Protein AF-A0A385FUT9-F1 (afdb_monomer_lite)

Sequence (157 aa):
MGGILAILGVVILPITSGDTAFRSARLIVADFLKMTQKPLVKRLLIAIPMFILGFIISKAEFGVIWRYFGWANQTTAVIMLWAAAAYLIKEGKLHWICTIPAIFMTAVVITYLANAPIGFGLAMNVSTIIGLVSTALITLAFLVKFRPSQLREAKES

Secondary structure (DSSP, 8-state):
-HHHHHHIIIIIHHHHHHHHHHHHHHHHHHHHTT----SHHHHHHHHHHHHHHHHHHHTS-HHHHHHHHHHHHHHHHHHHHHHHHHHHHHTTS-THHHHHHHHHHHHHHHHHHHHSTTTT---HHHHHHHHHHHHHHHHHHHHHHT-HHHHHHHHH-

pLDDT: mean 85.0, std 10.38, range [48.56, 96.75]

Structure (mmCIF, N/CA/C/O backbone):
data_AF-A0A385FUT9-F1
#
_entry.id   AF-A0A385FUT9-F1
#
loop_
_atom_site.group_PDB
_atom_site.id
_atom_site.type_symbol
_atom_site.label_atom_id
_atom_site.label_alt_id
_atom_site.label_comp_id
_atom_site.label_asym_id
_atom_site.label_entity_id
_atom_site.label_seq_id
_atom_site.pdbx_PDB_ins_code
_atom_site.Cartn_x
_atom_site.Cartn_y
_atom_site.Cartn_z
_atom_site.occupancy
_atom_site.B_iso_or_equiv
_atom_site.auth_seq_id
_atom_site.auth_comp_id
_atom_site.auth_asym_id
_atom_site.auth_atom_id
_atom_site.pdbx_PDB_model_num
ATOM 1 N N . MET A 1 1 ? 20.843 30.580 -14.492 1.00 55.91 1 MET A N 1
ATOM 2 C CA . MET A 1 1 ? 20.681 29.992 -13.141 1.00 55.91 1 MET A CA 1
ATOM 3 C C . MET A 1 1 ? 19.679 28.830 -13.067 1.00 55.91 1 MET A C 1
ATOM 5 O O . MET A 1 1 ? 19.919 27.926 -12.284 1.00 55.91 1 MET A O 1
ATOM 9 N N . GLY A 1 2 ? 18.611 28.770 -13.879 1.00 68.12 2 GLY A N 1
ATOM 10 C CA . GLY A 1 2 ? 17.659 27.637 -13.846 1.00 68.12 2 GLY A CA 1
ATOM 11 C C . GLY A 1 2 ? 18.184 26.295 -14.393 1.00 68.12 2 GLY A C 1
ATOM 12 O O . GLY A 1 2 ? 17.792 25.243 -13.900 1.00 68.12 2 GLY A O 1
ATOM 13 N N . GLY A 1 3 ? 19.112 26.311 -15.360 1.00 71.69 3 GLY A N 1
ATOM 14 C CA . GLY A 1 3 ? 19.616 25.086 -16.006 1.00 71.69 3 GLY A CA 1
ATOM 15 C C . GLY A 1 3 ? 20.411 24.150 -15.086 1.00 71.69 3 GLY A C 1
ATOM 16 O O . GLY A 1 3 ? 20.261 22.939 -15.173 1.00 71.69 3 GLY A O 1
ATOM 17 N N . ILE A 1 4 ? 21.199 24.693 -14.153 1.00 76.81 4 ILE A N 1
ATOM 18 C CA . ILE A 1 4 ? 21.976 23.884 -13.196 1.00 76.81 4 ILE A CA 1
ATOM 19 C C . ILE A 1 4 ? 21.042 23.204 -12.185 1.00 76.81 4 ILE A C 1
ATOM 21 O O . ILE A 1 4 ? 21.178 22.012 -11.931 1.00 76.81 4 ILE A O 1
ATOM 25 N N . LEU A 1 5 ? 20.044 23.929 -11.664 1.00 77.69 5 LEU A N 1
ATOM 26 C CA . LEU A 1 5 ? 19.041 23.370 -10.750 1.00 77.69 5 LEU A CA 1
ATOM 27 C C . LEU A 1 5 ? 18.180 22.291 -11.429 1.00 77.69 5 LEU A C 1
ATOM 29 O O . LEU A 1 5 ? 17.873 21.278 -10.804 1.00 77.69 5 LEU A O 1
ATOM 33 N N . ALA A 1 6 ? 17.854 22.461 -12.715 1.00 77.19 6 ALA A N 1
ATOM 34 C CA . ALA A 1 6 ? 17.143 21.452 -13.497 1.00 77.19 6 ALA A CA 1
ATOM 35 C C . ALA A 1 6 ? 17.968 20.165 -13.680 1.00 77.19 6 ALA A C 1
ATOM 37 O O . ALA A 1 6 ? 17.434 19.074 -13.509 1.00 77.19 6 ALA A O 1
ATOM 38 N N . ILE A 1 7 ? 19.273 20.270 -13.954 1.00 77.06 7 ILE A N 1
ATOM 39 C CA . ILE A 1 7 ? 20.161 19.101 -14.086 1.00 77.06 7 ILE A CA 1
ATOM 40 C C . ILE A 1 7 ? 20.297 18.363 -12.747 1.00 77.06 7 ILE A C 1
ATOM 42 O O . ILE A 1 7 ? 20.171 17.139 -12.705 1.00 77.06 7 ILE A O 1
ATOM 46 N N . LEU A 1 8 ? 20.496 19.090 -11.643 1.00 76.75 8 LEU A N 1
ATOM 47 C CA . LEU A 1 8 ? 20.572 18.491 -10.306 1.00 76.75 8 LEU A CA 1
ATOM 48 C C . LEU A 1 8 ? 19.270 17.748 -9.950 1.00 76.75 8 LEU A C 1
ATOM 50 O O . LEU A 1 8 ? 19.316 16.606 -9.496 1.00 76.75 8 LEU A O 1
ATOM 54 N N . GLY A 1 9 ? 18.113 18.370 -10.199 1.00 73.38 9 GLY A N 1
ATOM 55 C CA . GLY A 1 9 ? 16.806 17.796 -9.872 1.00 73.38 9 GLY A CA 1
ATOM 56 C C . GLY A 1 9 ? 16.397 16.617 -10.758 1.00 73.38 9 GLY A C 1
ATOM 57 O O . GLY A 1 9 ? 15.840 15.645 -10.258 1.00 73.38 9 GLY A O 1
ATOM 58 N N . VAL A 1 10 ? 16.686 16.675 -12.060 1.00 79.12 10 VAL A N 1
ATOM 59 C CA . VAL A 1 10 ? 16.249 15.652 -13.027 1.00 79.12 10 VAL A CA 1
ATOM 60 C C . VAL A 1 10 ? 17.224 14.477 -13.111 1.00 79.12 10 VAL A C 1
ATOM 62 O O . VAL A 1 10 ? 16.791 13.360 -13.370 1.00 79.12 10 VAL A O 1
ATOM 65 N N . VAL A 1 11 ? 18.524 14.690 -12.881 1.00 78.69 11 VAL A N 1
ATOM 66 C CA . VAL A 1 11 ? 19.544 13.645 -13.080 1.00 78.69 11 VAL A CA 1
ATOM 67 C C . VAL A 1 11 ? 20.028 13.056 -11.760 1.00 78.69 11 VAL A C 1
ATOM 69 O O . VAL A 1 11 ? 20.035 11.839 -11.602 1.00 78.69 11 VAL A O 1
ATOM 72 N N . ILE A 1 12 ? 20.413 13.887 -10.787 1.00 82.00 12 ILE A N 1
ATOM 73 C CA . ILE A 1 12 ? 21.055 13.384 -9.560 1.00 82.00 12 ILE A CA 1
ATOM 74 C C .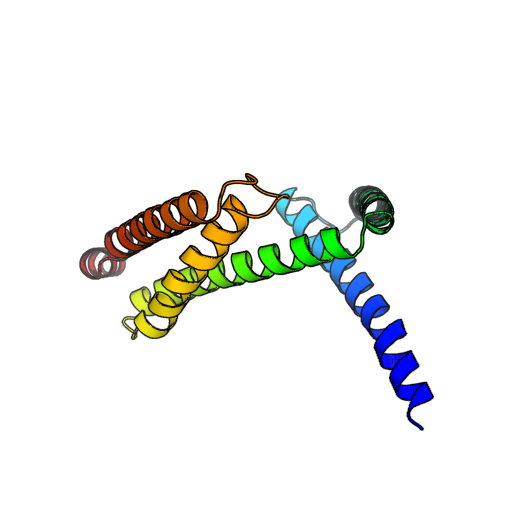 ILE A 1 12 ? 20.032 12.758 -8.614 1.00 82.00 12 ILE A C 1
ATOM 76 O O . ILE A 1 12 ? 20.267 11.673 -8.082 1.00 82.00 12 ILE A O 1
ATOM 80 N N . LEU A 1 13 ? 18.878 13.403 -8.428 1.00 84.06 13 LEU A N 1
ATOM 81 C CA . LEU A 1 13 ? 17.871 12.932 -7.478 1.00 84.06 13 LEU A CA 1
ATOM 82 C C . LEU A 1 13 ? 17.338 11.523 -7.813 1.00 84.06 13 LEU A C 1
ATOM 84 O O . LEU A 1 13 ? 17.257 10.703 -6.889 1.00 84.06 13 LEU A O 1
ATOM 88 N N . PRO A 1 14 ? 17.033 11.172 -9.082 1.00 81.50 14 PRO A N 1
ATOM 89 C CA . PRO A 1 14 ? 16.634 9.807 -9.417 1.00 81.50 14 PRO A CA 1
ATOM 90 C C . PRO A 1 14 ? 17.755 8.785 -9.228 1.00 81.50 14 PRO A C 1
ATOM 92 O O . PRO A 1 14 ? 17.472 7.666 -8.810 1.00 81.50 14 PRO A O 1
ATOM 95 N N . ILE A 1 15 ? 19.019 9.158 -9.466 1.00 84.88 15 ILE A N 1
ATOM 96 C CA . ILE A 1 15 ? 20.167 8.262 -9.254 1.00 84.88 15 ILE A CA 1
ATOM 97 C C . ILE A 1 15 ? 20.307 7.927 -7.765 1.00 84.88 15 ILE A C 1
ATOM 99 O O . ILE A 1 15 ? 20.358 6.754 -7.397 1.00 84.88 15 ILE A O 1
ATOM 103 N N . THR A 1 16 ? 20.307 8.935 -6.888 1.00 90.62 16 THR A N 1
ATOM 104 C CA . THR A 1 16 ? 20.434 8.722 -5.436 1.00 90.62 16 THR A CA 1
ATOM 105 C C . THR A 1 16 ? 19.223 7.991 -4.850 1.00 90.62 16 THR A C 1
ATOM 107 O O . THR A 1 16 ? 19.377 7.101 -4.009 1.00 90.62 16 THR A O 1
ATOM 110 N N . SER A 1 17 ? 18.014 8.319 -5.315 1.00 85.62 17 SER A N 1
ATOM 111 C CA . SER A 1 17 ? 16.789 7.616 -4.911 1.00 85.62 17 SER A CA 1
ATOM 112 C C . SER A 1 17 ? 16.797 6.165 -5.395 1.00 85.62 17 SER A C 1
ATOM 114 O O . SER A 1 17 ? 16.392 5.271 -4.655 1.00 85.62 17 SER A O 1
ATOM 116 N N . GLY A 1 18 ? 17.320 5.919 -6.600 1.00 84.50 18 GLY A N 1
ATOM 117 C CA . GLY A 1 18 ? 17.506 4.593 -7.177 1.00 84.50 18 GLY A CA 1
ATOM 118 C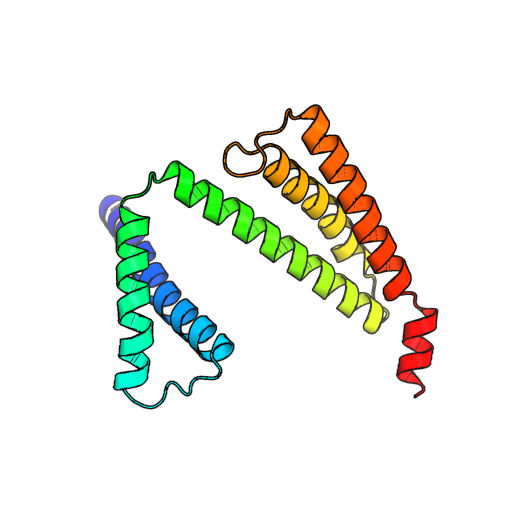 C . GLY A 1 18 ? 18.479 3.731 -6.374 1.00 84.50 18 GLY A C 1
ATOM 119 O O . GLY A 1 18 ? 18.115 2.623 -5.987 1.00 84.50 18 GLY A O 1
ATOM 120 N N . ASP A 1 19 ? 19.674 4.234 -6.046 1.00 86.62 19 ASP A N 1
ATOM 121 C CA . ASP A 1 19 ? 20.642 3.501 -5.207 1.00 86.62 19 ASP A CA 1
ATOM 122 C C . ASP A 1 19 ? 20.056 3.178 -3.823 1.00 86.62 19 ASP A C 1
ATOM 124 O O . ASP A 1 19 ? 20.129 2.043 -3.336 1.00 86.62 19 ASP A O 1
ATOM 128 N N . THR A 1 20 ? 19.350 4.150 -3.235 1.00 88.31 20 THR A N 1
ATOM 129 C CA . THR A 1 20 ? 18.629 3.953 -1.974 1.00 88.31 20 THR A CA 1
ATOM 130 C C . THR A 1 20 ? 17.557 2.867 -2.108 1.00 88.31 20 THR A C 1
ATOM 132 O O . THR A 1 20 ? 17.459 2.002 -1.236 1.00 88.31 20 THR A O 1
ATOM 135 N N . ALA A 1 21 ? 16.794 2.856 -3.205 1.00 86.50 21 ALA A N 1
ATOM 136 C CA . ALA A 1 21 ? 15.765 1.857 -3.470 1.00 86.50 21 ALA A CA 1
ATOM 137 C C . ALA A 1 21 ? 16.355 0.451 -3.661 1.00 86.50 21 ALA A C 1
ATOM 139 O O . ALA A 1 21 ? 15.874 -0.492 -3.033 1.00 86.50 21 ALA A O 1
ATOM 140 N N . PHE A 1 22 ? 17.433 0.295 -4.438 1.00 87.12 22 PHE A N 1
ATOM 141 C CA . PHE A 1 22 ? 18.118 -0.994 -4.608 1.00 87.12 22 PHE A CA 1
ATOM 142 C C . PHE A 1 22 ? 18.691 -1.518 -3.292 1.00 87.12 22 PHE A C 1
ATOM 144 O O . PHE A 1 22 ? 18.607 -2.715 -2.994 1.00 87.12 22 PHE A O 1
ATOM 151 N N . ARG A 1 23 ? 19.244 -0.627 -2.463 1.00 85.81 23 ARG A N 1
ATOM 152 C CA . ARG A 1 23 ? 19.733 -0.984 -1.131 1.00 85.81 23 ARG A CA 1
ATOM 153 C C . ARG A 1 23 ? 18.599 -1.470 -0.228 1.00 85.81 23 ARG A C 1
ATOM 155 O O . ARG A 1 23 ? 18.753 -2.524 0.390 1.00 85.81 23 ARG A O 1
ATOM 162 N N . SER A 1 24 ? 17.488 -0.739 -0.169 1.00 88.44 24 SER A N 1
ATOM 163 C CA . SER A 1 24 ? 16.316 -1.100 0.638 1.00 88.44 24 SER A CA 1
ATOM 164 C C . SER A 1 24 ? 15.675 -2.400 0.159 1.00 88.44 24 SER A C 1
ATOM 166 O O . SER A 1 24 ? 15.415 -3.284 0.969 1.00 88.44 24 SER A O 1
ATOM 168 N N . ALA A 1 25 ? 15.508 -2.578 -1.153 1.00 87.62 25 ALA A N 1
ATOM 169 C CA . ALA A 1 25 ? 14.958 -3.801 -1.728 1.00 87.62 25 ALA A CA 1
ATOM 170 C C . ALA A 1 25 ? 15.806 -5.032 -1.376 1.00 87.62 25 ALA A C 1
ATOM 172 O O . ALA A 1 25 ? 15.274 -6.068 -0.989 1.00 87.62 25 ALA A O 1
ATOM 173 N N . ARG A 1 26 ? 17.138 -4.909 -1.412 1.00 86.62 26 ARG A N 1
ATOM 174 C CA . ARG A 1 26 ? 18.043 -5.985 -0.987 1.00 86.62 26 ARG A CA 1
ATOM 175 C C . ARG A 1 26 ? 17.880 -6.347 0.494 1.00 86.62 26 ARG A C 1
ATOM 177 O O . ARG A 1 26 ? 17.971 -7.526 0.828 1.00 86.62 26 ARG A O 1
ATOM 184 N N . LEU A 1 27 ? 17.678 -5.363 1.376 1.00 85.69 27 LEU A N 1
ATOM 185 C CA . LEU A 1 27 ? 17.389 -5.596 2.802 1.00 85.69 27 LEU A CA 1
ATOM 186 C C . LEU A 1 27 ? 16.076 -6.354 2.979 1.00 85.69 27 LEU A C 1
ATOM 188 O O . LEU A 1 27 ? 16.087 -7.420 3.582 1.00 85.69 27 LEU A O 1
ATOM 192 N N . ILE A 1 28 ? 15.012 -5.890 2.324 1.00 87.38 28 ILE A N 1
ATOM 193 C CA . ILE A 1 28 ? 13.699 -6.542 2.338 1.00 87.38 28 ILE A CA 1
ATOM 194 C C . ILE A 1 28 ? 13.807 -8.006 1.883 1.00 87.38 28 ILE A C 1
ATOM 196 O O . ILE A 1 28 ? 13.348 -8.906 2.581 1.00 87.38 28 ILE A O 1
ATOM 200 N N . VAL A 1 29 ? 14.465 -8.274 0.749 1.00 85.94 29 VAL A N 1
ATOM 201 C CA . VAL A 1 29 ? 14.639 -9.644 0.230 1.00 85.94 29 VAL A CA 1
ATOM 202 C C . VAL A 1 29 ? 15.437 -10.521 1.198 1.00 85.94 29 VAL A C 1
ATOM 204 O O . VAL A 1 29 ? 15.092 -11.683 1.403 1.00 85.94 29 VAL A O 1
ATOM 207 N N . ALA A 1 30 ? 16.494 -9.989 1.811 1.00 85.62 30 ALA A N 1
ATOM 208 C CA . ALA A 1 30 ? 17.273 -10.758 2.775 1.00 85.62 30 ALA A CA 1
ATOM 209 C C . ALA A 1 30 ? 16.481 -11.088 4.044 1.00 85.62 30 ALA A C 1
ATOM 211 O O . ALA A 1 30 ? 16.617 -12.201 4.550 1.00 85.62 30 ALA A O 1
ATOM 212 N N . ASP A 1 31 ? 15.641 -10.166 4.519 1.00 85.44 31 ASP A N 1
ATOM 213 C CA . ASP A 1 31 ? 14.768 -10.390 5.672 1.00 85.44 31 ASP A CA 1
ATOM 214 C C . ASP A 1 31 ? 13.708 -11.456 5.359 1.00 85.44 31 ASP A C 1
ATOM 216 O O . ASP A 1 31 ? 13.516 -12.382 6.150 1.00 85.44 31 ASP A O 1
ATOM 220 N N . PHE A 1 32 ? 13.103 -11.414 4.164 1.00 86.31 32 PHE A N 1
ATOM 221 C CA . PHE A 1 32 ? 12.179 -12.456 3.696 1.00 86.31 32 PHE A CA 1
ATOM 222 C C . PHE A 1 32 ? 12.842 -13.838 3.602 1.00 86.31 32 PHE A C 1
ATOM 224 O O . PHE A 1 32 ? 12.245 -14.836 4.001 1.00 86.31 32 PHE A O 1
ATOM 231 N N . LEU A 1 33 ? 14.086 -13.906 3.117 1.00 84.56 33 LEU A N 1
ATOM 232 C CA . LEU A 1 33 ? 14.854 -15.152 3.006 1.00 84.56 33 LEU A CA 1
ATOM 233 C C . LEU A 1 33 ? 15.565 -15.552 4.313 1.00 84.56 33 LEU A C 1
ATOM 235 O O . LEU A 1 33 ? 16.302 -16.540 4.322 1.00 84.56 33 LEU A O 1
ATOM 239 N N . LYS A 1 34 ? 15.389 -14.787 5.404 1.00 81.56 34 LYS A N 1
ATOM 240 C CA . LYS A 1 34 ? 16.108 -14.934 6.687 1.00 81.56 34 LYS A CA 1
ATOM 241 C C . LYS A 1 34 ? 17.625 -15.093 6.508 1.00 81.56 34 LYS A C 1
ATOM 243 O O . LYS A 1 34 ? 18.294 -15.831 7.234 1.00 81.56 34 LYS A O 1
ATOM 248 N N . MET A 1 35 ? 18.187 -14.412 5.512 1.00 76.38 35 MET A N 1
ATOM 249 C CA . MET A 1 35 ? 19.577 -14.563 5.107 1.00 76.38 35 MET A CA 1
ATOM 250 C C . MET A 1 35 ? 20.441 -13.463 5.722 1.00 76.38 35 MET A C 1
ATOM 252 O O . MET A 1 35 ? 20.257 -12.277 5.469 1.00 76.38 35 MET A O 1
ATOM 256 N N . THR A 1 36 ? 21.458 -13.848 6.494 1.00 69.88 36 THR A N 1
ATO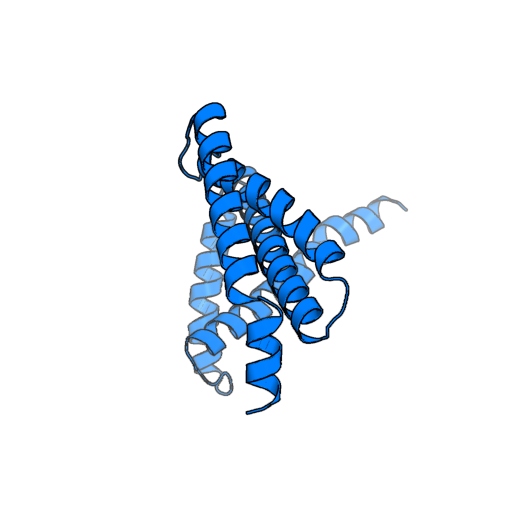M 257 C CA . THR A 1 36 ? 22.379 -12.881 7.103 1.00 69.88 36 THR A CA 1
ATOM 258 C C . THR A 1 36 ? 23.233 -12.192 6.029 1.00 69.88 36 THR A C 1
ATOM 260 O O . THR A 1 36 ? 24.026 -12.852 5.356 1.00 69.88 36 THR A O 1
ATOM 263 N N . GLN A 1 37 ? 23.130 -10.863 5.902 1.00 62.19 37 GLN A N 1
ATOM 264 C CA . GLN A 1 37 ? 23.851 -10.055 4.899 1.00 62.19 37 GLN A CA 1
ATOM 265 C C . GLN A 1 37 ? 25.339 -9.781 5.216 1.00 62.19 37 GLN A C 1
ATOM 267 O O . GLN A 1 37 ? 25.939 -8.881 4.630 1.00 62.19 37 GLN A O 1
ATOM 272 N N . LYS A 1 38 ? 25.952 -10.517 6.150 1.00 65.62 38 LYS A N 1
ATOM 273 C CA . LYS A 1 38 ? 27.342 -10.275 6.581 1.00 65.62 38 LYS A CA 1
ATOM 274 C C . LYS A 1 38 ? 28.399 -10.610 5.509 1.00 65.62 38 LYS A C 1
ATOM 276 O O . LYS A 1 38 ? 29.297 -9.796 5.315 1.00 65.62 38 LYS A O 1
ATOM 281 N N . PRO A 1 39 ? 28.343 -11.756 4.804 1.00 74.94 39 PRO A N 1
ATOM 282 C CA . PRO A 1 39 ? 29.375 -12.098 3.829 1.00 74.94 39 PRO A CA 1
ATOM 283 C C . PRO A 1 39 ? 29.101 -11.480 2.449 1.00 74.94 39 PRO A C 1
ATOM 285 O O . PRO A 1 39 ? 27.971 -11.497 1.950 1.00 74.94 39 PRO A O 1
ATOM 288 N N . LEU A 1 40 ? 30.169 -11.011 1.793 1.00 71.19 40 LEU A N 1
ATOM 289 C CA . LEU A 1 40 ? 30.145 -10.389 0.460 1.00 71.19 40 LEU A CA 1
ATOM 290 C C . LEU A 1 40 ? 29.458 -11.275 -0.599 1.00 71.19 40 LEU A C 1
ATOM 292 O O . LEU A 1 40 ? 28.707 -10.775 -1.432 1.00 71.19 40 LEU A O 1
ATOM 296 N N . VAL A 1 41 ? 29.641 -12.596 -0.513 1.00 73.00 41 VAL A N 1
ATOM 297 C CA . VAL A 1 41 ? 29.040 -13.578 -1.433 1.00 73.00 41 VAL A CA 1
ATOM 298 C C . VAL A 1 41 ? 27.508 -13.581 -1.347 1.00 73.00 41 VAL A C 1
ATOM 300 O O . VAL A 1 41 ? 26.836 -13.547 -2.374 1.00 73.00 41 VAL A O 1
ATOM 303 N N . LYS A 1 42 ? 26.931 -13.529 -0.136 1.00 73.31 42 LYS A N 1
ATOM 304 C CA . LYS A 1 42 ? 25.466 -13.463 0.047 1.00 73.31 42 LYS A CA 1
ATOM 305 C C . LYS A 1 42 ? 24.894 -12.129 -0.432 1.00 73.31 42 LYS A C 1
ATOM 307 O O . LYS A 1 42 ? 23.767 -12.073 -0.915 1.00 73.31 42 LYS A O 1
ATOM 312 N N . ARG A 1 43 ? 25.687 -11.055 -0.350 1.00 76.00 43 ARG A N 1
ATOM 313 C CA . ARG A 1 43 ? 25.313 -9.741 -0.886 1.00 76.00 43 ARG A CA 1
ATOM 314 C C . ARG A 1 43 ? 25.236 -9.757 -2.413 1.00 76.00 43 ARG A C 1
ATOM 316 O O . ARG A 1 43 ? 24.263 -9.242 -2.955 1.00 76.00 43 ARG A O 1
ATOM 323 N N . LEU A 1 44 ? 26.220 -10.352 -3.085 1.00 78.62 44 LEU A N 1
ATOM 324 C CA . LEU A 1 44 ? 26.248 -10.494 -4.547 1.00 78.62 44 LEU A CA 1
ATOM 325 C C . LEU A 1 44 ? 25.134 -11.413 -5.057 1.00 78.62 44 LEU A C 1
ATOM 327 O O . LEU A 1 44 ? 24.498 -11.090 -6.055 1.00 78.62 44 LEU A O 1
ATOM 331 N N . LEU A 1 45 ? 24.841 -12.495 -4.330 1.00 81.94 45 LEU A N 1
ATOM 332 C CA . LEU A 1 45 ? 23.788 -13.448 -4.686 1.00 81.94 45 LEU A CA 1
ATOM 333 C C . LEU A 1 45 ? 22.399 -12.798 -4.752 1.00 81.94 45 LEU A C 1
ATOM 335 O O . LEU A 1 45 ? 21.605 -13.172 -5.603 1.00 81.94 45 LEU A O 1
ATOM 339 N N . ILE A 1 46 ? 22.116 -11.801 -3.904 1.00 81.75 46 ILE A N 1
ATOM 340 C CA . ILE A 1 46 ? 20.859 -11.032 -3.960 1.00 81.75 46 ILE A CA 1
ATOM 341 C C . ILE A 1 46 ? 20.974 -9.854 -4.939 1.00 81.75 46 ILE A C 1
ATOM 343 O O . ILE A 1 46 ? 20.026 -9.547 -5.658 1.00 81.75 46 ILE A O 1
ATOM 347 N N . ALA A 1 47 ? 22.130 -9.185 -4.989 1.00 83.25 47 ALA A N 1
ATOM 348 C CA . ALA A 1 47 ? 22.317 -8.001 -5.824 1.00 83.25 47 ALA A CA 1
ATOM 349 C C . ALA A 1 47 ? 22.261 -8.317 -7.326 1.00 83.25 47 ALA A C 1
ATOM 351 O O . ALA A 1 47 ? 21.623 -7.576 -8.066 1.00 83.25 4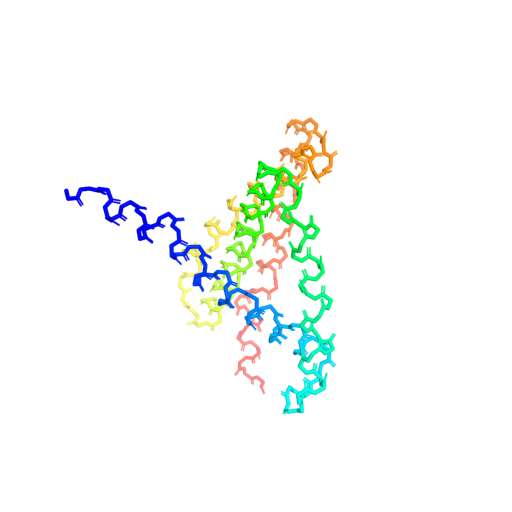7 ALA A O 1
ATOM 352 N N . ILE A 1 48 ? 22.889 -9.405 -7.782 1.00 86.31 48 ILE A N 1
ATOM 353 C CA . ILE A 1 48 ? 22.956 -9.749 -9.211 1.00 86.31 48 ILE A CA 1
ATOM 354 C C . ILE A 1 48 ? 21.551 -9.993 -9.798 1.00 86.31 48 ILE A C 1
ATOM 356 O O . ILE A 1 48 ? 21.207 -9.318 -10.769 1.00 86.31 48 ILE A O 1
ATOM 360 N N . PRO A 1 49 ? 20.688 -10.849 -9.211 1.00 85.75 49 PRO A N 1
ATOM 361 C CA . PRO A 1 49 ? 19.308 -11.003 -9.675 1.00 85.75 49 PRO A CA 1
ATOM 362 C C . PRO A 1 49 ? 18.506 -9.698 -9.632 1.00 85.75 49 PRO A C 1
ATOM 364 O O . PRO A 1 49 ? 17.757 -9.409 -10.562 1.00 85.75 49 PRO A O 1
ATOM 367 N N . MET A 1 50 ? 18.695 -8.878 -8.591 1.00 86.25 50 MET A N 1
ATOM 368 C CA . MET A 1 50 ? 18.039 -7.571 -8.472 1.00 86.25 50 MET A CA 1
ATOM 369 C C . MET A 1 50 ? 18.438 -6.611 -9.600 1.00 86.25 50 MET A C 1
ATOM 371 O O . MET A 1 50 ? 17.575 -5.926 -10.144 1.00 86.25 50 MET A O 1
ATOM 375 N N . PHE A 1 51 ? 19.717 -6.574 -9.986 1.00 86.38 51 PHE A N 1
ATOM 376 C CA . PHE A 1 51 ? 20.187 -5.763 -11.112 1.00 86.38 51 PHE A CA 1
ATOM 377 C C . PHE A 1 51 ? 19.655 -6.268 -12.453 1.00 86.38 51 PHE A C 1
ATOM 379 O O . PHE A 1 51 ? 19.254 -5.457 -13.285 1.00 86.38 51 PHE A O 1
ATOM 386 N N . ILE A 1 52 ? 19.598 -7.588 -12.655 1.00 89.06 52 ILE A N 1
ATOM 387 C CA . ILE A 1 52 ? 19.019 -8.182 -13.869 1.00 89.06 52 ILE A CA 1
ATOM 388 C C . ILE A 1 52 ? 17.539 -7.800 -13.988 1.00 89.06 52 ILE A C 1
ATOM 390 O O . ILE A 1 52 ? 17.110 -7.320 -15.036 1.00 89.06 52 ILE A O 1
ATOM 394 N N . LEU A 1 53 ? 16.768 -7.941 -12.906 1.00 87.81 53 LEU A N 1
ATOM 395 C CA . LEU A 1 53 ? 15.365 -7.521 -12.861 1.00 87.81 53 LEU A CA 1
ATOM 396 C C . LEU A 1 53 ? 15.214 -6.017 -13.106 1.00 87.81 53 LEU A C 1
ATOM 398 O O . LEU A 1 53 ? 14.389 -5.614 -13.921 1.00 87.81 53 LEU A O 1
ATOM 402 N N . GLY A 1 54 ? 16.040 -5.190 -12.462 1.00 86.50 54 GLY A N 1
ATOM 403 C CA . GLY A 1 54 ? 16.052 -3.742 -12.674 1.00 86.50 54 GLY A CA 1
ATOM 404 C C . GLY A 1 54 ? 16.331 -3.358 -14.128 1.00 86.50 54 GLY A C 1
ATOM 405 O O . GLY A 1 54 ? 15.663 -2.483 -14.674 1.00 86.50 54 GLY A O 1
ATOM 406 N N . PHE A 1 55 ? 17.254 -4.057 -14.791 1.00 88.19 55 PHE A N 1
ATOM 407 C CA . PHE A 1 55 ? 17.547 -3.854 -16.208 1.00 88.19 55 PHE A CA 1
ATOM 408 C C . PHE A 1 55 ? 16.369 -4.249 -17.107 1.00 88.19 55 PHE A C 1
ATOM 410 O O . PHE A 1 55 ? 16.028 -3.509 -18.028 1.00 88.19 55 PHE A O 1
ATOM 417 N N . ILE A 1 56 ? 15.700 -5.371 -16.830 1.00 89.06 56 ILE A N 1
ATOM 418 C CA . ILE A 1 56 ? 14.490 -5.775 -17.565 1.00 89.06 56 ILE A CA 1
ATOM 419 C C . ILE A 1 56 ? 13.387 -4.724 -17.392 1.00 89.06 56 ILE A C 1
ATOM 421 O O . ILE A 1 56 ? 12.794 -4.294 -18.379 1.00 89.06 56 ILE A O 1
ATOM 425 N N . ILE A 1 57 ? 13.161 -4.255 -16.161 1.00 86.94 57 ILE A N 1
ATOM 426 C CA . ILE A 1 57 ? 12.166 -3.216 -15.860 1.00 86.94 57 ILE A CA 1
ATOM 427 C C . ILE A 1 57 ? 12.517 -1.905 -16.568 1.00 86.94 57 ILE A C 1
ATOM 429 O O . ILE A 1 57 ? 11.620 -1.247 -17.079 1.00 86.94 57 ILE A O 1
ATOM 433 N N . SER A 1 58 ? 13.800 -1.545 -16.681 1.00 85.94 58 SER A N 1
ATOM 434 C CA . SER A 1 58 ? 14.217 -0.320 -17.382 1.00 85.94 58 SER A CA 1
ATOM 435 C C . SER A 1 58 ? 13.868 -0.300 -18.876 1.00 85.94 58 SER A C 1
ATOM 437 O O . SER A 1 58 ? 13.826 0.771 -19.473 1.00 85.94 58 SER A O 1
ATOM 439 N N . LYS A 1 59 ? 13.589 -1.467 -19.478 1.00 87.19 59 LYS A N 1
ATOM 440 C CA . LYS A 1 59 ? 13.120 -1.589 -20.866 1.00 87.19 59 LYS A CA 1
ATOM 441 C C . LYS A 1 59 ? 11.597 -1.522 -21.006 1.00 87.19 59 LYS A C 1
ATOM 443 O O . LYS A 1 59 ? 11.106 -1.485 -22.132 1.00 87.19 59 LYS A O 1
ATOM 448 N N . ALA A 1 60 ? 10.849 -1.560 -19.904 1.00 87.12 60 ALA A N 1
ATOM 449 C CA . ALA A 1 60 ? 9.398 -1.456 -19.939 1.00 87.12 60 ALA A CA 1
ATOM 450 C C . ALA A 1 60 ? 8.954 -0.014 -20.230 1.00 87.12 60 ALA A C 1
ATOM 452 O O . ALA A 1 60 ? 9.680 0.952 -19.993 1.00 87.12 60 ALA A O 1
ATOM 453 N N . GLU A 1 61 ? 7.732 0.134 -20.735 1.00 88.69 61 GLU A N 1
ATOM 454 C CA . GLU A 1 61 ? 7.155 1.448 -21.000 1.00 88.69 61 GLU A CA 1
ATOM 455 C C . GLU A 1 61 ? 7.009 2.242 -19.690 1.00 88.69 61 GLU A C 1
ATOM 457 O O . GLU A 1 61 ? 6.416 1.761 -18.719 1.00 88.69 61 GLU A O 1
ATOM 462 N N . PHE A 1 62 ? 7.508 3.483 -19.669 1.00 83.81 62 PHE A N 1
ATOM 463 C CA . PHE A 1 62 ? 7.452 4.346 -18.486 1.00 83.81 62 PHE A CA 1
ATOM 464 C C . PHE A 1 62 ? 6.024 4.500 -17.938 1.00 83.81 62 PHE A C 1
ATOM 466 O O . PHE A 1 62 ? 5.827 4.466 -16.724 1.00 83.81 62 PHE A O 1
ATOM 473 N N . GLY A 1 63 ? 5.018 4.592 -18.818 1.00 86.50 63 GLY A N 1
ATOM 474 C CA . GLY A 1 63 ? 3.612 4.686 -18.422 1.00 86.50 63 GLY A CA 1
ATOM 475 C C . GLY A 1 63 ? 3.130 3.475 -17.619 1.00 86.50 63 GLY A C 1
ATOM 476 O O . GLY A 1 63 ? 2.402 3.631 -16.637 1.00 86.50 63 GLY A O 1
ATOM 477 N N . VAL A 1 64 ? 3.581 2.271 -17.976 1.00 86.50 64 VAL A N 1
ATOM 478 C CA . VAL A 1 64 ? 3.263 1.039 -17.244 1.00 86.50 64 VAL A CA 1
ATOM 479 C C . VAL A 1 64 ? 3.955 1.040 -15.882 1.00 86.50 64 VAL A C 1
ATOM 481 O O . VAL A 1 64 ? 3.287 0.844 -14.868 1.00 86.50 64 VAL A O 1
ATOM 484 N N . ILE A 1 65 ? 5.258 1.337 -15.831 1.00 88.25 65 ILE A N 1
ATOM 485 C CA . ILE A 1 65 ? 6.027 1.401 -14.573 1.00 88.25 65 ILE A CA 1
ATOM 486 C C . ILE A 1 65 ? 5.402 2.414 -13.607 1.00 88.25 65 ILE A C 1
ATOM 488 O O . ILE A 1 65 ? 5.224 2.128 -12.423 1.00 88.25 65 ILE A O 1
ATOM 492 N N . TRP A 1 66 ? 5.019 3.585 -14.116 1.00 84.88 66 TRP A N 1
ATOM 493 C CA . TRP A 1 66 ? 4.414 4.638 -13.312 1.00 84.88 66 TRP A CA 1
ATOM 494 C C . TRP A 1 66 ? 3.048 4.238 -12.751 1.00 84.88 66 TRP A C 1
ATOM 496 O O . TRP A 1 66 ? 2.754 4.511 -11.587 1.00 84.88 66 TRP A O 1
ATOM 506 N N . ARG A 1 67 ? 2.225 3.531 -13.538 1.00 87.69 67 ARG A N 1
ATOM 507 C CA . ARG A 1 67 ? 0.965 2.951 -13.046 1.00 87.69 67 ARG A CA 1
ATOM 508 C C . ARG A 1 67 ? 1.223 1.946 -11.926 1.00 87.69 67 ARG A C 1
ATOM 510 O O . ARG A 1 67 ? 0.537 2.019 -10.908 1.00 87.69 67 ARG A O 1
ATOM 517 N N . TYR A 1 68 ? 2.229 1.075 -12.075 1.00 88.94 68 TYR A N 1
ATOM 518 C CA . TYR A 1 68 ? 2.633 0.135 -11.023 1.00 88.94 68 TYR A CA 1
ATOM 519 C C . TYR A 1 68 ? 3.044 0.837 -9.733 1.00 88.94 68 TYR A C 1
ATOM 521 O O . TYR A 1 68 ? 2.550 0.508 -8.656 1.00 88.94 68 TYR A O 1
ATOM 529 N N . PHE A 1 69 ? 3.905 1.842 -9.851 1.00 87.69 69 PHE A N 1
ATOM 530 C CA . PHE A 1 69 ? 4.336 2.655 -8.722 1.00 87.69 69 PHE A CA 1
ATOM 531 C C . PHE A 1 69 ? 3.155 3.355 -8.033 1.00 87.69 69 PHE A C 1
ATOM 533 O O . PHE A 1 69 ? 3.037 3.321 -6.808 1.00 87.69 69 PHE A O 1
ATOM 540 N N . GLY A 1 70 ? 2.247 3.943 -8.815 1.00 90.12 70 GLY A N 1
ATOM 541 C CA . GLY A 1 70 ? 1.074 4.647 -8.305 1.00 90.12 70 GLY A CA 1
ATOM 542 C C . GLY A 1 70 ? 0.163 3.754 -7.463 1.00 90.12 70 GLY A C 1
ATOM 543 O O . GLY A 1 70 ? -0.126 4.089 -6.312 1.00 90.12 70 GLY A O 1
ATOM 544 N N . TRP A 1 71 ? -0.259 2.603 -7.994 1.00 89.88 71 TRP A N 1
ATOM 545 C CA . TRP A 1 71 ? -1.167 1.722 -7.252 1.00 89.88 71 TRP A CA 1
ATOM 546 C C . TRP A 1 71 ? -0.476 1.037 -6.067 1.00 89.88 71 TRP A C 1
ATOM 548 O O . TRP A 1 71 ? -1.097 0.885 -5.012 1.00 89.88 71 TRP A O 1
ATOM 558 N N . ALA A 1 72 ? 0.809 0.678 -6.187 1.00 92.25 72 ALA A N 1
ATOM 559 C CA . ALA A 1 72 ? 1.571 0.087 -5.086 1.00 92.25 72 ALA A CA 1
ATOM 560 C C . ALA A 1 72 ? 1.675 1.053 -3.893 1.00 92.25 72 ALA A C 1
ATOM 562 O O . ALA A 1 72 ? 1.468 0.656 -2.741 1.00 92.25 72 ALA A O 1
ATOM 563 N N . ASN A 1 73 ? 1.905 2.342 -4.158 1.00 93.88 73 ASN A N 1
ATOM 564 C CA . ASN A 1 73 ? 1.943 3.373 -3.121 1.00 93.88 73 ASN A CA 1
ATOM 565 C C . ASN A 1 73 ? 0.575 3.585 -2.468 1.00 93.88 73 ASN A C 1
ATOM 567 O O . ASN A 1 73 ? 0.484 3.646 -1.242 1.00 93.88 73 ASN A O 1
ATOM 571 N N . GLN A 1 74 ? -0.496 3.652 -3.263 1.00 93.38 74 GLN A N 1
ATOM 572 C CA . GLN A 1 74 ? -1.852 3.788 -2.725 1.00 93.38 74 GLN A CA 1
ATOM 573 C C . GLN A 1 74 ? -2.243 2.577 -1.867 1.00 93.38 74 GLN A C 1
ATOM 575 O O . GLN A 1 74 ? -2.804 2.747 -0.787 1.00 93.38 74 GLN A O 1
ATOM 580 N N . THR A 1 75 ? -1.880 1.364 -2.288 1.00 94.62 75 THR A N 1
ATOM 581 C CA . THR A 1 75 ? -2.128 0.131 -1.521 1.00 94.62 75 THR A CA 1
ATOM 582 C C . THR A 1 75 ? -1.360 0.130 -0.202 1.00 94.62 75 THR A C 1
ATOM 584 O O . THR A 1 75 ? -1.914 -0.195 0.846 1.00 94.62 75 THR A O 1
ATOM 587 N N . THR A 1 76 ? -0.098 0.560 -0.223 1.00 94.31 76 THR A N 1
ATOM 588 C CA . THR A 1 76 ? 0.717 0.693 0.993 1.00 94.31 76 THR A CA 1
ATOM 589 C C . THR A 1 76 ? 0.099 1.705 1.960 1.00 94.31 76 THR A C 1
ATOM 591 O O . THR A 1 76 ? -0.005 1.433 3.155 1.00 94.31 76 THR A O 1
ATOM 594 N N . ALA A 1 77 ? -0.385 2.842 1.448 1.00 95.75 77 ALA A N 1
ATOM 595 C CA . ALA A 1 77 ? -1.091 3.836 2.251 1.00 95.75 77 ALA A CA 1
ATOM 596 C C . ALA A 1 77 ? -2.374 3.264 2.879 1.00 95.75 77 ALA A C 1
ATOM 598 O O . ALA A 1 77 ? -2.618 3.491 4.062 1.00 95.75 77 ALA A O 1
ATOM 599 N N . VAL A 1 78 ? -3.156 2.471 2.135 1.00 96.75 78 VAL A N 1
ATOM 600 C CA . VAL A 1 78 ? -4.348 1.777 2.658 1.00 96.75 78 VAL A CA 1
ATOM 601 C C . VAL A 1 78 ? -3.987 0.855 3.824 1.00 96.75 78 VAL A C 1
ATOM 603 O O . VAL A 1 78 ? -4.609 0.939 4.882 1.00 96.75 78 VAL A O 1
ATOM 606 N N . ILE A 1 79 ? -2.964 0.008 3.665 1.00 95.25 79 ILE A N 1
ATOM 607 C CA . ILE A 1 79 ? -2.517 -0.915 4.722 1.00 95.25 79 ILE A CA 1
ATOM 608 C C . ILE A 1 79 ? -2.078 -0.133 5.965 1.00 95.25 79 ILE A C 1
ATOM 610 O O . ILE A 1 79 ? -2.478 -0.468 7.081 1.00 95.25 79 ILE A O 1
ATOM 614 N N . MET A 1 80 ? -1.305 0.939 5.780 1.00 96.31 80 MET A N 1
ATOM 615 C CA . MET A 1 80 ? -0.848 1.783 6.883 1.00 96.31 80 MET A CA 1
ATOM 616 C C . MET A 1 80 ? -1.995 2.512 7.588 1.00 96.31 80 MET A C 1
ATOM 618 O O . MET A 1 80 ? -1.972 2.612 8.812 1.00 96.31 80 MET A O 1
ATOM 622 N N . LEU A 1 81 ? -3.016 2.977 6.862 1.00 96.31 81 LEU A N 1
ATOM 623 C CA . LEU A 1 81 ? -4.200 3.605 7.455 1.00 96.31 81 LEU A CA 1
ATOM 624 C C . LEU A 1 81 ? -5.006 2.615 8.305 1.00 96.31 81 LEU A C 1
ATOM 626 O O . LEU A 1 81 ? -5.410 2.965 9.413 1.00 96.31 81 LEU A O 1
ATOM 630 N N . TRP A 1 82 ? -5.192 1.375 7.840 1.00 95.44 82 TRP A N 1
ATOM 631 C CA . TRP A 1 82 ? -5.845 0.327 8.634 1.00 95.44 82 TRP A CA 1
ATOM 632 C C . TRP A 1 82 ? -5.019 -0.075 9.861 1.00 95.44 82 TRP A C 1
ATOM 634 O O . TRP A 1 82 ? -5.577 -0.255 10.944 1.00 95.44 82 TRP A O 1
ATOM 644 N N . ALA A 1 83 ? -3.692 -0.160 9.730 1.00 94.19 83 ALA A N 1
ATOM 645 C CA . ALA A 1 83 ? -2.798 -0.419 10.858 1.00 94.19 83 ALA A CA 1
ATOM 646 C C . ALA A 1 83 ? -2.835 0.720 11.894 1.00 94.19 83 ALA A C 1
ATOM 648 O O . ALA A 1 83 ? -2.942 0.465 13.094 1.00 94.19 83 ALA A O 1
ATOM 649 N N . ALA A 1 84 ? -2.814 1.977 11.442 1.00 93.88 84 ALA A N 1
ATOM 650 C CA . ALA A 1 84 ? -2.938 3.149 12.304 1.00 93.88 84 ALA A CA 1
ATOM 651 C C . ALA A 1 84 ? -4.315 3.217 12.983 1.00 93.88 84 ALA A C 1
ATOM 653 O O . ALA A 1 84 ? -4.397 3.505 14.175 1.00 93.88 84 ALA A O 1
ATOM 654 N N . ALA A 1 85 ? -5.393 2.887 12.264 1.00 93.06 85 ALA A N 1
ATOM 655 C CA . ALA A 1 85 ? -6.728 2.777 12.842 1.00 93.06 85 ALA A CA 1
ATOM 656 C C . ALA A 1 85 ? -6.763 1.713 13.950 1.00 93.06 85 ALA A C 1
ATOM 658 O O . ALA A 1 85 ? -7.225 2.009 15.048 1.00 93.06 85 ALA A O 1
ATOM 659 N N . ALA A 1 86 ? -6.214 0.515 13.712 1.00 91.19 86 ALA A N 1
ATOM 660 C CA . ALA A 1 86 ? -6.130 -0.543 14.724 1.00 91.19 86 ALA A CA 1
ATOM 661 C C . ALA A 1 86 ? -5.342 -0.096 15.965 1.00 91.19 86 ALA A C 1
ATOM 663 O O . ALA A 1 86 ? -5.762 -0.344 17.096 1.00 91.19 86 ALA A O 1
ATOM 664 N N . TYR A 1 87 ? -4.222 0.598 15.754 1.00 90.12 87 TYR A N 1
ATOM 665 C CA . TYR A 1 87 ? -3.420 1.166 16.833 1.00 90.12 87 TYR A CA 1
ATOM 666 C C . TYR A 1 87 ? -4.212 2.187 17.663 1.00 90.12 87 TYR A C 1
ATOM 668 O O . TYR A 1 87 ? -4.224 2.103 18.888 1.00 90.12 87 TYR A O 1
ATOM 676 N N . LEU A 1 88 ? -4.937 3.108 17.019 1.00 89.88 88 LEU A N 1
ATOM 677 C CA . LEU A 1 88 ? -5.761 4.099 17.719 1.00 89.88 88 LEU A CA 1
ATOM 678 C C . LEU A 1 88 ? -6.882 3.455 18.540 1.00 89.88 88 LEU A C 1
ATOM 680 O O . LEU A 1 88 ? -7.127 3.909 19.655 1.00 89.88 88 LEU A O 1
ATOM 684 N N . ILE A 1 89 ? -7.522 2.392 18.034 1.00 88.31 89 ILE A N 1
ATOM 685 C CA . ILE A 1 89 ? -8.532 1.646 18.804 1.00 88.31 89 ILE A CA 1
ATOM 686 C C . ILE A 1 89 ? -7.892 1.024 20.048 1.00 88.31 89 ILE A C 1
ATOM 688 O O . ILE A 1 89 ? -8.440 1.150 21.142 1.00 88.31 89 ILE A O 1
ATOM 692 N N . LYS A 1 90 ? -6.725 0.385 19.901 1.00 85.50 90 LYS A N 1
ATOM 693 C CA . LYS A 1 90 ? -6.008 -0.244 21.021 1.00 85.50 90 LYS A CA 1
ATOM 694 C C . LYS A 1 90 ? -5.646 0.765 22.118 1.00 85.50 90 LYS A C 1
ATOM 696 O O . LYS A 1 90 ? -5.743 0.448 23.300 1.00 85.50 90 LYS A O 1
ATOM 701 N N . GLU A 1 91 ? -5.281 1.981 21.727 1.00 87.44 91 GLU A N 1
ATOM 702 C CA . GLU A 1 91 ? -4.961 3.084 22.639 1.00 87.44 91 GLU A CA 1
ATOM 703 C C . GLU A 1 91 ? -6.203 3.837 23.161 1.00 87.44 91 GLU A C 1
ATOM 705 O O . GLU A 1 91 ? -6.063 4.818 23.891 1.00 87.44 91 GLU A O 1
ATOM 710 N N . GLY A 1 92 ? -7.421 3.427 22.784 1.00 84.25 92 GLY A N 1
ATOM 711 C CA . GLY A 1 92 ? -8.665 4.093 23.191 1.00 84.25 92 GLY A CA 1
ATOM 712 C C . GLY A 1 92 ? -8.844 5.502 22.612 1.00 84.25 92 GLY A C 1
ATOM 713 O O . GLY A 1 92 ? -9.599 6.306 23.156 1.00 84.25 92 GLY A O 1
ATOM 714 N N . LYS A 1 93 ? -8.139 5.827 21.522 1.00 85.75 93 LYS A N 1
ATOM 715 C CA . LYS A 1 93 ? -8.184 7.128 20.839 1.00 85.75 93 LYS A CA 1
ATOM 716 C C . LYS A 1 93 ? -9.188 7.107 19.681 1.00 85.75 93 LYS A C 1
ATOM 718 O O . LYS A 1 93 ? -9.654 6.056 19.244 1.00 85.75 93 LYS A O 1
ATOM 723 N N . LEU A 1 94 ? -9.506 8.289 19.146 1.00 90.81 94 LEU A N 1
ATOM 724 C CA . LEU A 1 94 ? -10.427 8.465 18.015 1.00 90.81 94 LEU A CA 1
ATOM 725 C C . LEU A 1 94 ? -9.895 7.812 16.724 1.00 90.81 94 LEU A C 1
ATOM 727 O O . LEU A 1 94 ? -9.266 8.463 15.896 1.00 90.81 94 LEU A O 1
ATOM 731 N N . HIS A 1 95 ? -10.191 6.528 16.519 1.00 90.31 95 HIS A N 1
ATOM 732 C CA . HIS A 1 95 ? -9.749 5.760 15.348 1.00 90.31 95 HIS A CA 1
ATOM 733 C C . HIS A 1 95 ? -10.386 6.198 14.022 1.00 90.31 95 HIS A C 1
ATOM 735 O O . HIS A 1 95 ? -9.844 5.916 12.948 1.00 90.31 95 HIS A O 1
ATOM 741 N N . TRP A 1 96 ? -11.527 6.892 14.072 1.00 90.62 96 TRP A N 1
ATOM 742 C CA . TRP A 1 96 ? -12.262 7.350 12.891 1.00 90.62 96 TRP A CA 1
ATOM 743 C C . TRP A 1 96 ? -11.438 8.263 11.981 1.00 90.62 96 TRP A C 1
ATOM 745 O O . TRP A 1 96 ? -11.619 8.211 10.766 1.00 90.62 96 TRP A O 1
ATOM 755 N N . ILE A 1 97 ? -10.471 9.003 12.539 1.00 93.19 97 ILE A N 1
ATOM 756 C CA . ILE A 1 97 ? -9.564 9.860 11.763 1.00 93.19 97 ILE A CA 1
ATOM 757 C C . ILE A 1 97 ? -8.746 9.071 10.731 1.00 93.19 97 ILE A C 1
ATOM 759 O O . ILE A 1 97 ? -8.488 9.575 9.645 1.00 93.19 97 ILE A O 1
ATOM 763 N N . CYS A 1 98 ? -8.385 7.820 11.036 1.00 94.12 98 CYS A N 1
ATOM 764 C CA . CYS A 1 98 ? -7.702 6.924 10.101 1.00 94.12 98 CYS A CA 1
ATOM 765 C C . CYS A 1 98 ? -8.681 5.995 9.377 1.00 94.12 98 CYS A C 1
ATOM 767 O O . CYS A 1 98 ? -8.470 5.674 8.212 1.00 94.12 98 CYS A O 1
ATOM 769 N N . THR A 1 99 ? -9.768 5.591 10.041 1.00 92.62 99 THR A N 1
ATOM 770 C CA . THR A 1 99 ? -10.733 4.624 9.495 1.00 92.62 99 THR A CA 1
ATOM 771 C C . THR A 1 99 ? -11.494 5.199 8.297 1.00 92.62 99 THR A C 1
ATOM 773 O O . THR A 1 99 ? -11.633 4.515 7.291 1.00 92.62 99 THR A O 1
ATOM 776 N N . ILE A 1 100 ? -11.944 6.461 8.350 1.00 94.88 100 ILE A N 1
ATOM 777 C CA . ILE A 1 100 ? -12.703 7.074 7.243 1.00 94.88 100 ILE A CA 1
ATOM 778 C C . ILE A 1 100 ? -11.842 7.180 5.969 1.00 94.88 100 ILE A C 1
ATOM 780 O O . ILE A 1 100 ? -12.272 6.671 4.928 1.00 94.88 100 ILE A O 1
ATOM 784 N N . PRO A 1 101 ? -10.613 7.743 6.015 1.00 94.75 101 PRO A N 1
ATOM 785 C CA . PRO A 1 101 ? -9.714 7.709 4.864 1.00 94.75 101 PRO A CA 1
ATOM 786 C C . PRO A 1 101 ? -9.373 6.288 4.408 1.00 94.75 101 PRO A C 1
ATOM 788 O O . PRO A 1 101 ? -9.276 6.057 3.205 1.00 94.75 101 PRO A O 1
ATOM 791 N N . ALA A 1 102 ? -9.221 5.329 5.334 1.00 95.69 102 ALA A N 1
ATOM 792 C CA . ALA A 1 102 ? -8.936 3.936 4.987 1.00 95.69 102 ALA A CA 1
ATOM 793 C C . ALA A 1 102 ? -10.059 3.318 4.145 1.00 95.69 102 ALA A C 1
ATOM 795 O O . ALA A 1 102 ? -9.775 2.706 3.118 1.00 95.69 102 ALA A O 1
ATOM 796 N N . ILE A 1 103 ? -11.322 3.513 4.538 1.00 95.88 103 ILE A N 1
ATOM 797 C CA . ILE A 1 103 ? -12.504 3.023 3.809 1.00 95.88 103 ILE A CA 1
ATOM 798 C C . ILE A 1 103 ? -12.513 3.587 2.387 1.00 95.88 103 ILE A C 1
ATOM 800 O O . ILE A 1 103 ? -12.570 2.831 1.417 1.00 95.88 103 ILE A O 1
ATOM 804 N N . PHE A 1 104 ? -12.396 4.910 2.254 1.00 95.62 104 PHE A N 1
ATOM 805 C CA . PHE A 1 104 ? -12.410 5.573 0.952 1.00 95.62 104 PHE A CA 1
ATOM 806 C C . PHE A 1 104 ? -11.263 5.095 0.052 1.00 95.62 104 PHE A C 1
ATOM 808 O O . PHE A 1 104 ? -11.490 4.679 -1.084 1.00 95.62 104 PHE A O 1
ATOM 815 N N . MET A 1 105 ? -10.034 5.090 0.574 1.00 95.81 105 MET A N 1
ATOM 816 C CA . MET A 1 105 ? -8.860 4.661 -0.185 1.00 95.81 105 MET A CA 1
ATOM 817 C C . MET A 1 105 ? -8.939 3.181 -0.574 1.00 95.81 105 MET A C 1
ATOM 819 O O . MET A 1 105 ? -8.535 2.825 -1.678 1.00 95.81 105 MET A O 1
ATOM 823 N N . THR A 1 106 ? -9.507 2.322 0.279 1.00 95.81 106 THR A N 1
ATOM 824 C CA . THR A 1 106 ? -9.731 0.903 -0.043 1.00 95.81 106 THR A CA 1
ATOM 825 C C . THR A 1 106 ? -10.675 0.759 -1.239 1.00 95.81 106 THR A C 1
ATOM 827 O O . THR A 1 106 ? -10.370 0.010 -2.167 1.00 95.81 106 THR A O 1
ATOM 830 N N . ALA A 1 107 ? -11.766 1.531 -1.280 1.00 95.44 107 ALA A N 1
ATOM 831 C CA . ALA A 1 107 ? -12.707 1.496 -2.399 1.00 95.44 107 ALA A CA 1
ATOM 832 C C . ALA A 1 107 ? -12.053 1.952 -3.705 1.00 95.44 107 ALA A C 1
ATOM 834 O O . ALA A 1 107 ? -12.204 1.287 -4.732 1.00 95.44 107 ALA A O 1
ATOM 835 N N . VAL A 1 108 ? -11.286 3.044 -3.660 1.00 93.81 108 VAL A N 1
ATOM 836 C CA . VAL A 1 108 ? -10.576 3.583 -4.827 1.00 93.81 108 VAL A CA 1
ATOM 837 C C . VAL A 1 108 ? -9.540 2.588 -5.349 1.00 93.81 108 VAL A C 1
ATOM 839 O O . VAL A 1 108 ? -9.532 2.295 -6.543 1.00 93.81 108 VAL A O 1
ATOM 842 N N . VAL A 1 109 ? -8.704 2.021 -4.474 1.00 94.31 109 VAL A N 1
ATOM 843 C CA . VAL A 1 109 ? -7.633 1.092 -4.871 1.00 94.31 109 VAL A CA 1
ATOM 844 C C . VAL A 1 109 ? -8.196 -0.203 -5.449 1.00 94.31 109 VAL A C 1
ATOM 846 O O . VAL A 1 109 ? -7.729 -0.648 -6.496 1.00 94.31 109 VAL A O 1
ATOM 849 N N . ILE A 1 110 ? -9.220 -0.797 -4.826 1.00 93.88 110 ILE A N 1
ATOM 850 C CA . ILE A 1 110 ? -9.823 -2.040 -5.333 1.00 93.88 110 ILE A CA 1
ATOM 851 C C . ILE A 1 110 ? -10.550 -1.787 -6.657 1.00 93.88 110 ILE A C 1
ATOM 853 O O . ILE A 1 110 ? -10.398 -2.571 -7.593 1.00 93.88 110 ILE A O 1
ATOM 857 N N . THR A 1 111 ? -11.284 -0.675 -6.774 1.00 93.50 111 THR A N 1
ATOM 858 C CA . THR A 1 111 ? -11.942 -0.289 -8.034 1.00 93.50 111 THR A CA 1
ATOM 859 C C . THR A 1 111 ? -10.914 -0.073 -9.142 1.00 93.50 111 THR A C 1
ATOM 861 O O . THR A 1 111 ? -11.097 -0.564 -10.256 1.00 93.50 111 THR A O 1
ATOM 864 N N . TYR A 1 112 ? -9.807 0.610 -8.836 1.00 90.56 112 TYR A N 1
ATOM 865 C CA . TYR A 1 112 ? -8.710 0.812 -9.776 1.00 90.56 112 TYR A CA 1
ATOM 866 C C . TYR A 1 112 ? -8.108 -0.521 -10.219 1.00 90.56 112 TYR A C 1
ATOM 868 O O . TYR A 1 112 ? -7.947 -0.742 -11.413 1.00 90.56 112 TYR A O 1
ATOM 876 N N . LEU A 1 113 ? -7.830 -1.438 -9.291 1.00 90.06 113 LEU A N 1
ATOM 877 C CA . LEU A 1 113 ? -7.239 -2.735 -9.617 1.00 90.06 113 LEU A CA 1
ATOM 878 C C . LEU A 1 113 ? -8.196 -3.625 -10.433 1.00 90.06 113 LEU A C 1
ATOM 880 O O . LEU A 1 113 ? -7.760 -4.370 -11.309 1.00 90.06 113 LEU A O 1
ATOM 884 N N . ALA A 1 114 ? -9.505 -3.516 -10.195 1.00 90.06 114 ALA A N 1
ATOM 885 C CA . ALA A 1 114 ? -10.526 -4.200 -10.982 1.00 90.06 114 ALA A CA 1
ATOM 886 C C . ALA A 1 114 ? -10.679 -3.612 -12.396 1.00 90.06 114 ALA A C 1
ATOM 888 O O . ALA A 1 114 ? -10.829 -4.359 -13.361 1.00 90.06 114 ALA A O 1
ATOM 889 N N . ASN A 1 115 ? -10.627 -2.285 -12.543 1.00 91.62 115 ASN A N 1
ATOM 890 C CA . ASN A 1 115 ? -10.824 -1.615 -13.830 1.00 91.62 115 ASN A CA 1
ATOM 891 C C . ASN A 1 115 ? -9.567 -1.545 -14.700 1.00 91.62 115 ASN A C 1
ATOM 893 O O . ASN A 1 115 ? -9.672 -1.618 -15.923 1.00 91.62 115 ASN A O 1
ATOM 897 N N . ALA A 1 116 ? -8.395 -1.354 -14.096 1.00 84.38 116 ALA A N 1
ATOM 898 C CA . ALA A 1 116 ? -7.186 -1.055 -14.840 1.00 84.38 116 ALA A CA 1
ATOM 899 C C . ALA A 1 116 ? -6.877 -2.176 -15.849 1.00 84.38 116 ALA A C 1
ATOM 901 O O . ALA A 1 116 ? -7.006 -3.356 -15.515 1.00 84.38 116 ALA A O 1
ATOM 902 N N . PRO A 1 117 ? -6.403 -1.836 -17.062 1.00 71.19 117 PRO A N 1
ATOM 903 C CA . PRO A 1 117 ? -6.066 -2.822 -18.094 1.00 71.19 117 PRO A CA 1
ATOM 904 C C . PRO A 1 117 ? -4.899 -3.738 -17.692 1.00 71.19 117 PRO A C 1
ATOM 906 O O . PRO A 1 117 ? -4.735 -4.810 -18.255 1.00 71.19 117 PRO A O 1
ATOM 909 N N . ILE A 1 118 ? -4.098 -3.316 -16.709 1.00 69.44 118 ILE A N 1
ATOM 910 C CA . ILE A 1 118 ? -3.043 -4.117 -16.063 1.00 69.44 118 ILE A CA 1
ATOM 911 C C . ILE A 1 118 ? -3.566 -5.024 -14.933 1.00 69.44 118 ILE A C 1
ATOM 913 O O . ILE A 1 118 ? -2.817 -5.850 -14.422 1.00 69.44 118 ILE A O 1
ATOM 917 N N . GLY A 1 119 ? -4.807 -4.814 -14.493 1.00 74.31 119 GLY A N 1
ATOM 918 C CA . GLY A 1 119 ? -5.487 -5.603 -13.474 1.00 74.31 119 GLY A CA 1
ATOM 919 C C . GLY A 1 119 ? -6.467 -6.576 -14.120 1.00 74.31 119 GLY A C 1
ATOM 920 O O . GLY A 1 119 ? -6.089 -7.346 -14.997 1.00 74.31 119 GLY A O 1
ATOM 921 N N . PHE A 1 120 ? -7.735 -6.534 -13.709 1.00 80.19 120 PH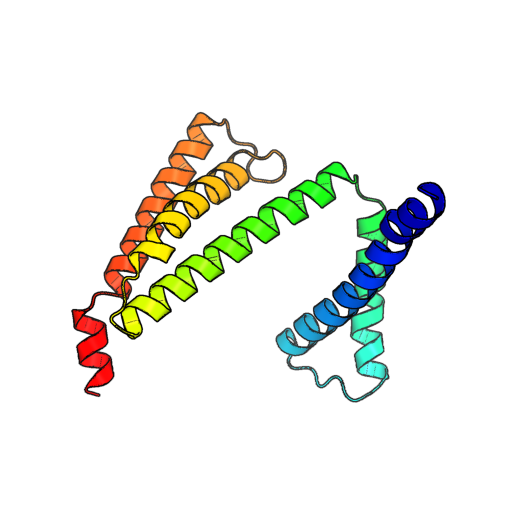E A N 1
ATOM 922 C CA . PHE A 1 120 ? -8.764 -7.421 -14.270 1.00 80.19 120 PHE A CA 1
ATOM 923 C C . PHE A 1 120 ? -9.413 -6.890 -15.560 1.00 80.19 120 PHE A C 1
ATOM 925 O O . PHE A 1 120 ? -10.177 -7.618 -16.190 1.00 80.19 120 PHE A O 1
ATOM 932 N N . GLY A 1 121 ? -9.131 -5.641 -15.957 1.00 85.50 121 GLY A N 1
ATOM 933 C CA . GLY A 1 121 ? -9.657 -5.044 -17.192 1.00 85.50 121 GLY A CA 1
ATOM 934 C C . GLY A 1 121 ? -11.186 -4.957 -17.252 1.00 85.50 121 GLY A C 1
ATOM 935 O O . GLY A 1 121 ? -11.761 -4.933 -18.339 1.00 85.50 121 GLY A O 1
ATOM 936 N N . LEU A 1 122 ? -11.862 -4.952 -16.099 1.00 88.56 122 LEU A N 1
ATOM 937 C CA . LEU A 1 122 ? -13.320 -4.979 -16.023 1.00 88.56 122 LEU A CA 1
ATOM 938 C C . LEU A 1 122 ? -13.922 -3.601 -16.325 1.00 88.56 122 LEU A C 1
ATOM 940 O O . LEU A 1 122 ? -13.325 -2.549 -16.067 1.00 88.56 122 LEU A O 1
ATOM 944 N N . ALA A 1 123 ? -15.154 -3.603 -16.836 1.00 92.00 123 ALA A N 1
ATOM 945 C CA . ALA A 1 123 ? -15.920 -2.380 -17.046 1.00 92.00 123 ALA A CA 1
ATOM 946 C C . ALA A 1 123 ? -16.079 -1.598 -15.731 1.00 92.00 123 ALA A C 1
ATOM 948 O O . ALA A 1 123 ? -16.320 -2.190 -14.678 1.00 92.00 123 ALA A O 1
ATOM 949 N N . MET A 1 124 ? -16.010 -0.264 -15.801 1.00 90.00 124 MET A N 1
ATOM 950 C CA . MET A 1 124 ? -16.002 0.618 -14.623 1.00 90.00 124 MET A CA 1
ATOM 951 C C . MET A 1 124 ? -17.165 0.350 -13.653 1.00 90.00 124 MET A C 1
ATOM 953 O O . MET A 1 124 ? -16.974 0.371 -12.438 1.00 90.00 124 MET A O 1
ATOM 957 N N . ASN A 1 125 ? -18.352 0.029 -14.178 1.00 91.88 125 ASN A N 1
ATOM 958 C CA . ASN A 1 125 ? -19.526 -0.291 -13.363 1.00 91.88 125 ASN A CA 1
ATOM 959 C C . ASN A 1 125 ? -19.300 -1.549 -12.512 1.00 91.88 125 ASN A C 1
ATOM 961 O O . ASN A 1 125 ? -19.555 -1.536 -11.311 1.00 91.88 125 ASN A O 1
ATOM 965 N N . VAL A 1 126 ? -18.764 -2.615 -13.114 1.00 91.19 126 VAL A N 1
ATOM 966 C CA . VAL A 1 126 ? -18.458 -3.874 -12.415 1.00 91.19 126 VAL A CA 1
ATOM 967 C C . VAL A 1 126 ? -17.339 -3.653 -11.399 1.00 91.19 126 VAL A C 1
ATOM 969 O O . VAL A 1 126 ? -17.454 -4.070 -10.249 1.00 91.19 126 VAL A O 1
ATOM 972 N N . SER A 1 127 ? -16.291 -2.928 -11.787 1.00 92.94 127 SER A N 1
ATOM 973 C CA . SER A 1 127 ? -15.161 -2.606 -10.913 1.00 92.94 127 SER A CA 1
ATOM 974 C C . SER A 1 127 ? -15.572 -1.798 -9.689 1.00 92.94 127 SER A C 1
ATOM 976 O O . SER A 1 127 ? -15.100 -2.073 -8.588 1.00 92.94 127 SER A O 1
ATOM 978 N N . THR A 1 128 ? -16.478 -0.835 -9.862 1.00 92.12 128 THR A N 1
ATOM 979 C CA . THR A 1 128 ? -16.997 -0.014 -8.760 1.00 92.12 128 THR A CA 1
ATOM 980 C C . THR A 1 128 ? -17.816 -0.860 -7.792 1.00 92.12 128 THR A C 1
ATOM 982 O O . THR A 1 128 ? -17.645 -0.744 -6.581 1.00 92.12 128 THR A O 1
ATOM 985 N N . ILE A 1 129 ? -18.660 -1.763 -8.304 1.00 93.81 129 ILE A N 1
ATOM 986 C CA . ILE A 1 129 ? -19.426 -2.692 -7.464 1.00 93.81 129 ILE A CA 1
ATOM 987 C C . ILE A 1 129 ? -18.471 -3.570 -6.649 1.00 93.81 129 ILE A C 1
ATOM 989 O O . ILE A 1 129 ? -18.607 -3.647 -5.429 1.00 93.81 129 ILE A O 1
ATOM 993 N N . ILE A 1 130 ? -17.462 -4.170 -7.290 1.00 93.25 130 ILE A N 1
ATOM 994 C CA . ILE A 1 130 ? -16.447 -4.987 -6.606 1.00 93.25 130 ILE A CA 1
ATOM 995 C C . ILE A 1 130 ? -15.715 -4.167 -5.538 1.00 93.25 130 ILE A C 1
ATOM 997 O O . ILE A 1 130 ? -15.540 -4.644 -4.414 1.00 93.25 130 ILE A O 1
ATOM 1001 N N . GLY A 1 131 ? -15.315 -2.934 -5.858 1.00 92.50 131 GLY A N 1
ATOM 1002 C CA . GLY A 1 131 ? -14.632 -2.037 -4.931 1.00 92.50 131 GLY A CA 1
ATOM 1003 C C . GLY A 1 131 ? -15.468 -1.686 -3.704 1.00 92.50 131 GLY A C 1
ATOM 1004 O O . GLY A 1 131 ? -14.962 -1.749 -2.581 1.00 92.50 131 GLY A O 1
ATOM 1005 N N . LEU A 1 132 ? -16.755 -1.388 -3.893 1.00 94.06 132 LEU A N 1
ATOM 1006 C CA . LEU A 1 132 ? -17.680 -1.078 -2.803 1.00 94.06 132 LEU A CA 1
ATOM 1007 C C . LEU A 1 132 ? -17.974 -2.305 -1.936 1.00 94.06 132 LEU A C 1
ATOM 1009 O O . LEU A 1 132 ? -17.865 -2.218 -0.713 1.00 94.06 132 LEU A O 1
ATOM 1013 N N . VAL A 1 133 ? -18.281 -3.456 -2.547 1.00 95.81 133 VAL A N 1
ATOM 1014 C CA . VAL A 1 133 ? -18.546 -4.703 -1.809 1.00 95.81 133 VAL A CA 1
ATOM 1015 C C . VAL A 1 133 ? -17.318 -5.124 -1.005 1.00 95.81 133 VAL A C 1
ATOM 1017 O O . VAL A 1 133 ? -17.424 -5.388 0.192 1.00 95.81 133 VAL A O 1
ATOM 1020 N N . SER A 1 134 ? -16.136 -5.123 -1.621 1.00 93.69 134 SER A N 1
ATOM 1021 C CA . SER A 1 134 ? -14.895 -5.512 -0.942 1.00 93.69 134 SER A CA 1
ATOM 1022 C C . SER A 1 134 ? -14.562 -4.565 0.210 1.00 93.69 134 SER A C 1
ATOM 1024 O O . SER A 1 134 ? -14.210 -5.013 1.300 1.00 93.69 134 SER A O 1
ATOM 1026 N N . THR A 1 135 ? -14.736 -3.256 0.009 1.00 95.44 135 THR A N 1
ATOM 1027 C CA . THR A 1 135 ? -14.544 -2.256 1.068 1.00 95.44 135 THR A CA 1
ATOM 1028 C C . THR A 1 135 ? -15.506 -2.464 2.229 1.00 95.44 135 THR A C 1
ATOM 1030 O O . THR A 1 135 ? -15.081 -2.411 3.383 1.00 95.44 135 THR A O 1
ATOM 1033 N N . ALA A 1 136 ? -16.783 -2.737 1.952 1.00 95.00 136 ALA A N 1
ATOM 1034 C CA . ALA A 1 136 ? -17.769 -3.009 2.990 1.00 95.00 136 ALA A CA 1
ATOM 1035 C C . ALA A 1 136 ? -17.386 -4.251 3.811 1.00 95.00 136 ALA A C 1
ATOM 1037 O O . ALA A 1 136 ? -17.401 -4.201 5.041 1.00 95.00 136 ALA A O 1
ATOM 1038 N N . LEU A 1 137 ? -16.959 -5.331 3.145 1.00 96.00 137 LEU A N 1
ATOM 1039 C CA . LEU A 1 137 ? -16.506 -6.560 3.801 1.00 96.00 137 LEU A CA 1
ATOM 1040 C C . LEU A 1 137 ? -15.259 -6.335 4.667 1.00 96.00 137 LEU A C 1
ATOM 1042 O O . LEU A 1 137 ? -15.238 -6.761 5.820 1.00 96.00 137 LEU A O 1
ATOM 1046 N N . ILE A 1 138 ? -14.244 -5.634 4.149 1.00 94.56 138 ILE A N 1
ATOM 1047 C CA . ILE A 1 138 ? -13.012 -5.317 4.892 1.00 94.56 138 ILE A CA 1
ATOM 1048 C C . ILE A 1 138 ? -13.330 -4.453 6.113 1.00 94.56 138 ILE A C 1
ATOM 1050 O O . ILE A 1 138 ? -12.850 -4.727 7.212 1.00 94.56 138 ILE A O 1
ATOM 1054 N N . THR A 1 139 ? -14.177 -3.440 5.938 1.00 93.50 139 THR A N 1
ATOM 1055 C CA . THR A 1 139 ? -14.584 -2.539 7.022 1.00 93.50 139 THR A CA 1
ATOM 1056 C C . THR A 1 139 ? -15.353 -3.291 8.100 1.00 93.50 139 THR A C 1
ATOM 1058 O O . THR A 1 139 ? -15.066 -3.131 9.285 1.00 93.50 139 THR A O 1
ATOM 1061 N N . LEU A 1 140 ? -16.293 -4.155 7.710 1.00 93.38 140 LEU A N 1
ATOM 1062 C CA . LEU A 1 140 ? -17.044 -4.985 8.646 1.00 93.38 140 LEU A CA 1
ATOM 1063 C C . LEU A 1 140 ? -16.113 -5.934 9.409 1.00 93.38 140 LEU A C 1
ATOM 1065 O O . LEU A 1 140 ? -16.173 -5.992 10.636 1.00 93.38 140 LEU A O 1
ATOM 1069 N N . ALA A 1 141 ? -15.216 -6.629 8.705 1.00 92.62 141 ALA A N 1
ATOM 1070 C CA . ALA A 1 141 ? -14.238 -7.525 9.316 1.00 92.62 141 ALA A CA 1
ATOM 1071 C C . ALA A 1 141 ? -13.332 -6.785 10.312 1.00 92.62 141 ALA A C 1
ATOM 1073 O O . ALA A 1 141 ? -13.066 -7.287 11.406 1.00 92.62 141 ALA A O 1
ATOM 1074 N N . PHE A 1 142 ? -12.900 -5.570 9.969 1.00 91.94 142 PHE A N 1
ATOM 1075 C CA . PHE A 1 142 ? -12.107 -4.722 10.848 1.00 91.94 142 PHE A CA 1
ATOM 1076 C C . PHE A 1 142 ? -12.882 -4.323 12.112 1.00 91.94 142 PHE A C 1
ATOM 1078 O O . PHE A 1 142 ? -12.388 -4.523 13.219 1.00 91.94 142 PHE A O 1
ATOM 1085 N N . LEU A 1 143 ? -14.110 -3.818 11.975 1.00 88.31 143 LEU A N 1
ATOM 1086 C CA . LEU A 1 143 ? -14.923 -3.383 13.117 1.00 88.31 143 LEU A CA 1
ATOM 1087 C C . LEU A 1 143 ? -15.323 -4.541 14.041 1.00 88.31 143 LEU A C 1
ATOM 1089 O O . LEU A 1 143 ? -15.407 -4.356 15.255 1.00 88.31 143 LEU A O 1
ATOM 1093 N N . VAL A 1 144 ? -15.560 -5.736 13.490 1.00 88.38 144 VAL A N 1
ATOM 1094 C CA . VAL A 1 144 ? -15.842 -6.942 14.283 1.00 88.38 144 VAL A CA 1
ATOM 1095 C C . VAL A 1 144 ? -14.600 -7.380 15.057 1.00 88.38 144 VAL A C 1
ATOM 1097 O O . VAL A 1 144 ? -14.699 -7.644 16.252 1.00 88.38 144 VAL A O 1
ATOM 1100 N N . LYS A 1 145 ? -13.431 -7.413 14.407 1.00 86.81 145 LYS A N 1
ATOM 1101 C CA . LYS A 1 145 ? -12.174 -7.863 15.023 1.00 86.81 145 LYS A CA 1
ATOM 1102 C C . LYS A 1 145 ? -11.625 -6.889 16.066 1.00 86.81 145 LYS A C 1
ATOM 1104 O O . LYS A 1 145 ? -11.040 -7.316 17.053 1.00 86.81 145 LYS A O 1
ATOM 1109 N N . PHE A 1 146 ? -11.790 -5.588 15.848 1.00 82.00 146 PHE A N 1
ATOM 1110 C CA . PHE A 1 146 ? -11.301 -4.541 16.749 1.00 82.00 146 PHE A CA 1
ATOM 1111 C C . PHE A 1 146 ? -12.420 -3.964 17.623 1.00 82.00 146 PHE A C 1
ATOM 1113 O O . PHE A 1 146 ? -12.400 -2.789 17.990 1.00 82.00 146 PHE A O 1
ATOM 1120 N N . ARG A 1 147 ? -13.415 -4.787 17.978 1.00 74.62 147 ARG A N 1
ATOM 1121 C CA . ARG A 1 147 ? -14.506 -4.365 18.857 1.00 74.62 147 ARG A CA 1
ATOM 1122 C C . ARG A 1 147 ? -13.944 -4.023 20.253 1.00 74.62 147 ARG A C 1
ATOM 1124 O O . ARG A 1 147 ? -13.215 -4.840 20.821 1.00 74.62 147 ARG A O 1
ATOM 1131 N N . PRO A 1 148 ? -14.308 -2.870 20.854 1.00 63.06 148 PRO A N 1
ATOM 1132 C CA . PRO A 1 148 ? -13.765 -2.430 22.146 1.00 63.06 148 PRO A CA 1
ATOM 1133 C C . PRO A 1 148 ? -13.916 -3.447 23.288 1.00 63.06 148 PRO A C 1
ATOM 1135 O O . PRO A 1 148 ? -13.090 -3.468 24.197 1.00 63.06 148 PRO A O 1
ATOM 1138 N N . SER A 1 149 ? -14.943 -4.305 23.236 1.00 59.28 149 SER A N 1
ATOM 1139 C CA . SER A 1 149 ? -15.171 -5.367 24.225 1.00 59.28 149 SER A CA 1
ATOM 1140 C C . SER A 1 149 ? -14.046 -6.407 24.249 1.00 59.28 149 SER A C 1
ATOM 1142 O O . SER A 1 149 ? -13.571 -6.750 25.323 1.00 59.28 149 SER A O 1
ATOM 1144 N N . GLN A 1 150 ? -13.557 -6.841 23.082 1.00 59.44 150 GLN A N 1
ATOM 1145 C CA . GLN A 1 150 ? -12.497 -7.855 22.982 1.00 59.44 150 GLN A CA 1
ATOM 1146 C C . GLN A 1 150 ? -11.115 -7.296 23.341 1.00 59.44 150 GLN A C 1
ATOM 1148 O O . GLN A 1 150 ? -10.246 -8.013 23.826 1.00 59.44 150 GLN A O 1
ATOM 1153 N N . LEU A 1 151 ? -10.905 -5.994 23.127 1.00 60.16 151 LEU A N 1
ATOM 1154 C CA . LEU A 1 151 ? -9.655 -5.322 23.487 1.00 60.16 151 LEU A CA 1
ATOM 1155 C C . LEU A 1 151 ? -9.534 -5.065 24.997 1.00 60.16 151 LEU A C 1
ATOM 1157 O O . LEU A 1 151 ? -8.414 -4.994 25.496 1.00 60.16 151 LEU A O 1
ATOM 1161 N N . ARG A 1 152 ? -10.658 -4.947 25.722 1.00 58.38 152 ARG A N 1
ATOM 1162 C CA . ARG A 1 152 ? -10.669 -4.912 27.195 1.00 58.38 152 ARG A CA 1
ATOM 1163 C C . ARG A 1 152 ? -10.312 -6.273 27.789 1.00 58.38 152 ARG A C 1
ATOM 1165 O O . ARG A 1 152 ? -9.393 -6.327 28.594 1.00 58.38 152 ARG A O 1
ATOM 1172 N N . GLU A 1 153 ? -10.941 -7.352 27.320 1.00 56.91 153 GLU A N 1
ATOM 1173 C CA . GLU A 1 153 ? -10.619 -8.726 27.751 1.00 56.91 153 GLU A CA 1
ATOM 1174 C C . GLU A 1 153 ? -9.142 -9.078 27.503 1.00 56.91 153 GLU A C 1
ATOM 1176 O O . GLU A 1 153 ? -8.476 -9.623 28.378 1.00 56.91 153 GLU A O 1
ATOM 1181 N N . ALA A 1 154 ? -8.583 -8.686 26.352 1.00 59.41 154 ALA A N 1
ATOM 1182 C CA . ALA A 1 154 ? -7.174 -8.921 26.024 1.00 59.41 154 ALA A CA 1
ATOM 1183 C C . ALA A 1 154 ? -6.169 -8.075 26.832 1.00 59.41 154 ALA A C 1
ATOM 1185 O O . ALA A 1 154 ? -4.973 -8.340 26.767 1.00 59.41 154 ALA A O 1
ATOM 1186 N N . LYS A 1 155 ? -6.618 -7.025 27.532 1.00 55.81 155 LYS A N 1
ATOM 1187 C CA . LYS A 1 155 ? -5.771 -6.203 28.414 1.00 55.81 155 LYS A CA 1
ATOM 1188 C C . LYS A 1 155 ? -5.833 -6.675 29.873 1.00 55.81 155 LYS A C 1
ATOM 1190 O O . LYS A 1 155 ? -4.993 -6.268 30.669 1.00 55.81 155 LYS A O 1
ATOM 1195 N N . GLU A 1 156 ? -6.835 -7.487 30.208 1.00 54.78 156 GLU A N 1
ATOM 1196 C CA . GLU A 1 156 ? -7.077 -8.053 31.541 1.00 54.78 156 GLU A CA 1
ATOM 1197 C C . GLU A 1 156 ? -6.538 -9.497 31.691 1.00 54.78 156 GLU A C 1
ATOM 1199 O O . GLU A 1 156 ? -6.503 -10.002 32.811 1.00 54.78 156 GLU A O 1
ATOM 1204 N N . SER A 1 157 ? -6.091 -10.143 30.599 1.00 48.56 157 SER A N 1
ATOM 1205 C CA . SER A 1 157 ? -5.298 -11.396 30.590 1.00 48.56 157 SER A CA 1
ATOM 1206 C C . SER A 1 157 ? -3.804 -11.129 30.443 1.00 48.56 157 SER A C 1
ATOM 1208 O O . SER A 1 157 ? -3.020 -11.924 31.004 1.00 48.56 157 SER A O 1
#

Organism: NCBI:txid155900

Foldseek 3Di:
DVVVVCCCVVPVVCVVVVV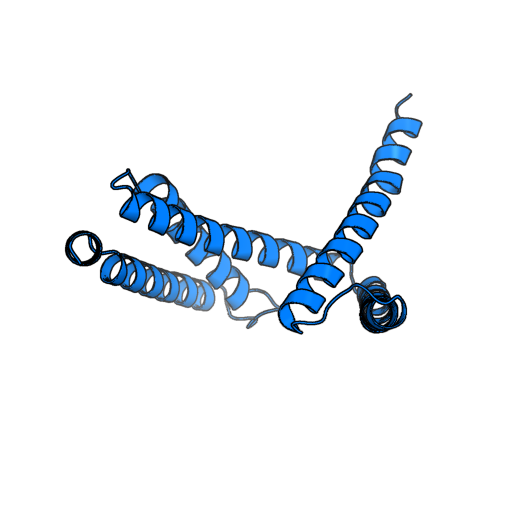VVLVVVLVVVCVVVVHDPPDPVSSCVSNVVSVVVVVVVVPDDPVVVVLVVVLVVLVVLLVVLLVQLLVCLLVVHDSCVSLVVSLVSQLVSQLCQCCPPVHVVDDSVVSNVRSNVVSVVVSVVSCVVSPSVVSVVVVVD

Radius of gyration: 21.02 Å; chains: 1; bounding box: 50×45×52 Å

InterPro domains:
  IPR003706 CstA, N-terminal domain [PF02554] (4-110)
  IPR051605 Peptide Transporter Carbon Starvation [PTHR30252] (2-145)